Protein AF-A0A7S3NAL1-F1 (afdb_monomer_lite)

Organism: NCBI:txid151035

Sequence (157 aa):
VVVMLFGVAFFSYIMGRFIEILENLNSGKSNNENEESDLKNWFTVLSRFKKNKLLSKKLMTKIQMYFEYYWKHDRLASIKIDNEYMKALPRSIKRQIMINYLFGDVLFLFRHFFRTVDNLDSKFLYTICFGFQPRKFEEDEIIYEEESEASEIYFIM

pLDDT: mean 86.3, std 8.95, range [51.12, 95.56]

InterPro domains:
  IPR014710 RmlC-like jelly roll fold [G3DSA:2.60.120.10] (81-157)
  IPR018490 Cyclic nucleotide-binding domain superfamily [SSF51206] (36-157)

Foldseek 3Di:
DVVVVVVVVVVVVVVVVVVVVVCVVCVVVVLLVVVLVVLVVVQVVVCVVVVNDHDDPVVSVVVSVFVNQQCVLVLCSVPDPPDPVLVPDDPVVLLCVQCVPSCVPLCVVCVVVQVCVVCVPPCSSSVVSVVDTDGDDDVPDDPDDPPDDDPDDDDDD

Radius of gyration: 23.08 Å; chains: 1; bounding box: 76×40×49 Å

Structure (mmCIF, N/CA/C/O backbone):
data_AF-A0A7S3NAL1-F1
#
_entry.id   AF-A0A7S3NAL1-F1
#
loop_
_atom_site.group_PDB
_atom_site.id
_atom_site.type_symbol
_atom_site.label_atom_id
_atom_site.label_alt_id
_atom_site.label_comp_id
_atom_site.label_asym_id
_atom_site.label_entity_id
_atom_site.label_seq_id
_atom_site.pdbx_PDB_ins_code
_atom_site.Cartn_x
_atom_site.Cartn_y
_atom_site.Cartn_z
_atom_site.occupancy
_atom_site.B_iso_or_equiv
_atom_site.auth_seq_id
_atom_site.auth_comp_id
_atom_site.auth_asym_id
_atom_site.auth_atom_id
_atom_site.pdbx_PDB_model_num
ATOM 1 N N . VAL A 1 1 ? 48.184 24.567 17.530 1.00 77.38 1 VAL A N 1
ATOM 2 C CA . VAL A 1 1 ? 46.930 25.233 17.092 1.00 77.38 1 VAL A CA 1
ATOM 3 C C . VAL A 1 1 ? 46.512 24.800 15.689 1.00 77.38 1 VAL A C 1
ATOM 5 O O . VAL A 1 1 ? 45.425 24.262 15.557 1.00 77.38 1 VAL A O 1
ATOM 8 N N . VAL A 1 2 ? 47.370 24.920 14.667 1.00 85.31 2 VAL A N 1
ATOM 9 C CA . VAL A 1 2 ? 47.049 24.517 13.275 1.00 85.31 2 VAL A CA 1
ATOM 10 C C . VAL A 1 2 ? 46.626 23.042 13.149 1.00 85.31 2 VAL A C 1
ATOM 12 O O . VAL A 1 2 ? 45.615 22.749 12.523 1.00 85.31 2 VAL A O 1
ATOM 15 N N . VAL A 1 3 ? 47.325 22.121 13.825 1.00 87.31 3 VAL A N 1
ATOM 16 C CA . VAL A 1 3 ? 46.968 20.685 13.847 1.00 87.31 3 VAL A CA 1
ATOM 17 C C . VAL A 1 3 ? 45.613 20.428 14.524 1.00 87.31 3 VAL A C 1
ATOM 19 O O . VAL A 1 3 ? 44.857 19.578 14.068 1.00 87.31 3 VAL A O 1
ATOM 22 N N . MET A 1 4 ? 45.261 21.192 15.567 1.00 90.25 4 MET A N 1
ATOM 23 C CA . MET A 1 4 ? 43.940 21.079 16.203 1.00 90.25 4 MET A CA 1
ATOM 24 C C . MET A 1 4 ? 42.830 21.597 15.288 1.00 90.25 4 MET A C 1
ATOM 26 O O . MET A 1 4 ? 41.802 20.943 15.167 1.00 90.25 4 MET A O 1
ATOM 30 N N . LEU A 1 5 ? 43.040 22.732 14.612 1.00 88.56 5 LEU A N 1
ATOM 31 C CA . LEU A 1 5 ? 42.067 23.276 13.659 1.00 88.56 5 LEU A CA 1
ATOM 32 C C . LEU A 1 5 ? 41.818 22.308 12.496 1.00 88.56 5 LEU A C 1
ATOM 34 O O . LEU A 1 5 ? 40.669 22.079 12.126 1.00 88.56 5 LEU A O 1
ATOM 38 N N . PHE A 1 6 ? 42.877 21.684 11.974 1.00 92.25 6 PHE A N 1
ATOM 39 C CA . PHE A 1 6 ? 42.755 20.671 10.927 1.00 92.25 6 PHE A CA 1
ATOM 40 C C . PHE A 1 6 ? 42.045 19.404 11.428 1.00 92.25 6 PHE A C 1
ATOM 42 O O . PHE A 1 6 ? 41.177 18.874 10.740 1.00 92.25 6 PHE A O 1
ATOM 49 N N . GLY A 1 7 ? 42.351 18.952 12.650 1.00 91.19 7 GLY A N 1
ATOM 50 C CA . GLY A 1 7 ? 41.694 17.799 13.271 1.00 91.19 7 GLY A CA 1
ATOM 51 C C . GLY A 1 7 ? 40.195 18.008 13.499 1.00 91.19 7 GLY A C 1
ATOM 52 O O . GLY A 1 7 ? 39.402 17.125 13.180 1.00 91.19 7 GLY A O 1
ATOM 53 N N . VAL A 1 8 ? 39.789 19.187 13.981 1.00 94.00 8 VAL A N 1
ATOM 54 C CA . VAL A 1 8 ? 38.369 19.529 14.173 1.00 94.00 8 VAL A CA 1
ATOM 55 C C . VAL A 1 8 ? 37.635 19.600 12.831 1.00 94.00 8 VAL A C 1
ATOM 57 O O . VAL A 1 8 ? 36.541 19.051 12.710 1.00 94.00 8 VAL A O 1
ATOM 60 N N . ALA A 1 9 ? 38.243 20.207 11.806 1.00 91.38 9 ALA A N 1
ATOM 61 C CA . ALA A 1 9 ? 37.651 20.281 10.469 1.00 91.38 9 ALA A CA 1
ATOM 62 C C . ALA A 1 9 ? 37.488 18.890 9.828 1.00 91.38 9 ALA A C 1
ATOM 64 O O . ALA A 1 9 ? 36.423 18.568 9.302 1.00 91.38 9 ALA A O 1
ATOM 65 N N . PHE A 1 10 ? 38.514 18.040 9.925 1.00 93.94 10 PHE A N 1
ATOM 66 C CA . PHE A 1 10 ? 38.479 16.674 9.404 1.00 93.94 10 PHE A CA 1
ATOM 67 C C . PHE A 1 10 ? 37.440 15.807 10.128 1.00 93.94 10 PHE A C 1
ATOM 69 O O . PHE A 1 10 ? 36.663 15.099 9.488 1.00 93.94 10 PHE A O 1
ATOM 76 N N . PHE A 1 11 ? 37.369 15.908 11.457 1.00 94.00 11 PHE A N 1
ATOM 77 C CA . PHE A 1 11 ? 36.373 15.193 12.250 1.00 94.00 11 PHE A CA 1
ATOM 78 C C . PHE A 1 11 ? 34.943 15.651 11.938 1.00 94.00 11 PHE A C 1
ATOM 80 O O . PHE A 1 11 ? 34.060 14.815 11.755 1.00 94.00 11 PHE A O 1
ATOM 87 N N . SER A 1 12 ? 34.712 16.963 11.822 1.00 95.31 12 SER A N 1
ATOM 88 C CA . SER A 1 12 ? 33.401 17.516 11.465 1.00 95.31 12 SER A CA 1
ATOM 89 C C . SER A 1 12 ? 32.940 17.045 10.084 1.00 95.31 12 SER A C 1
ATOM 91 O O . SER A 1 12 ? 31.771 16.696 9.924 1.00 95.31 12 SER A O 1
ATOM 93 N N . TYR A 1 13 ? 33.856 16.951 9.117 1.00 94.75 13 TYR A N 1
ATOM 94 C CA . TYR A 1 13 ? 33.556 16.415 7.792 1.00 94.75 13 TYR A CA 1
ATOM 95 C C . TYR A 1 13 ? 33.146 14.936 7.843 1.00 94.75 13 TYR A C 1
ATOM 97 O O . TYR A 1 13 ? 32.116 14.564 7.281 1.00 94.75 13 TYR A O 1
ATOM 105 N N . ILE A 1 14 ? 33.909 14.095 8.553 1.00 94.31 14 ILE A N 1
ATOM 106 C CA . ILE A 1 14 ? 33.586 12.667 8.696 1.00 94.31 14 ILE A CA 1
ATOM 107 C C . ILE A 1 14 ? 32.239 12.486 9.392 1.00 94.31 14 ILE A C 1
ATOM 109 O O . ILE A 1 14 ? 31.414 11.713 8.912 1.00 94.31 14 ILE A O 1
ATOM 113 N N . MET A 1 15 ? 31.989 13.213 10.484 1.00 93.81 15 MET A N 1
ATOM 114 C CA . MET A 1 15 ? 30.716 13.123 11.200 1.00 93.81 15 MET A CA 1
ATOM 115 C C . MET A 1 15 ? 29.539 13.603 10.355 1.00 93.81 15 MET A C 1
ATOM 117 O O . MET A 1 15 ? 28.498 12.956 10.369 1.00 93.81 15 MET A O 1
ATOM 121 N N . GLY A 1 16 ? 29.707 14.668 9.567 1.00 93.25 16 GLY A N 1
ATOM 122 C CA . GLY A 1 16 ? 28.675 15.118 8.632 1.00 93.25 16 GLY A CA 1
ATOM 123 C C . GLY A 1 16 ? 28.294 14.026 7.629 1.00 93.25 16 GLY A C 1
ATOM 124 O O . GLY A 1 16 ? 27.118 13.709 7.478 1.00 93.25 16 GLY A O 1
ATOM 125 N N . ARG A 1 17 ? 29.290 13.376 7.012 1.00 93.25 17 ARG A N 1
ATOM 126 C CA . ARG A 1 17 ? 29.051 12.268 6.069 1.00 93.25 17 ARG A CA 1
ATOM 127 C C . ARG A 1 17 ? 28.485 11.028 6.755 1.00 93.25 17 ARG A C 1
ATOM 129 O O . ARG A 1 17 ? 27.668 10.325 6.172 1.00 93.25 17 ARG A O 1
ATOM 136 N N . PHE A 1 18 ? 28.892 10.760 7.990 1.00 93.50 18 PHE A N 1
ATOM 137 C CA . PHE A 1 18 ? 28.374 9.642 8.769 1.00 93.50 18 PHE A CA 1
ATOM 138 C C . PHE A 1 18 ? 26.897 9.831 9.139 1.00 93.50 18 PHE A C 1
ATOM 140 O O . PHE A 1 18 ? 26.112 8.897 8.993 1.00 93.50 18 PHE A O 1
ATOM 147 N N . ILE A 1 19 ? 26.504 11.041 9.550 1.00 89.06 19 ILE A N 1
ATOM 148 C CA . ILE A 1 19 ? 25.104 11.388 9.828 1.00 89.06 19 ILE A CA 1
ATOM 149 C C . ILE A 1 19 ? 24.263 11.266 8.554 1.00 89.06 19 ILE A C 1
ATOM 151 O O . ILE A 1 19 ? 23.215 10.634 8.594 1.00 89.06 19 ILE A O 1
ATOM 155 N N . GLU A 1 20 ? 24.749 11.774 7.419 1.00 89.00 20 GLU A N 1
ATOM 156 C CA . GLU A 1 20 ? 24.061 11.668 6.122 1.00 89.00 20 GLU A CA 1
ATOM 157 C C . GLU A 1 20 ? 23.839 10.202 5.698 1.00 89.00 20 GLU A C 1
ATOM 159 O O . GLU A 1 20 ? 22.781 9.835 5.189 1.00 89.00 20 GLU A O 1
ATOM 164 N N . ILE A 1 21 ? 24.821 9.326 5.938 1.00 86.75 21 ILE A N 1
ATOM 165 C CA . ILE A 1 21 ? 24.684 7.886 5.673 1.00 86.75 21 ILE A CA 1
ATOM 166 C C . ILE A 1 21 ? 23.669 7.249 6.627 1.00 86.75 21 ILE A C 1
ATOM 168 O O . ILE A 1 21 ? 22.836 6.462 6.182 1.00 86.75 21 ILE A O 1
ATOM 172 N N . LEU A 1 22 ? 23.715 7.579 7.921 1.00 83.75 22 LEU A N 1
ATOM 173 C CA . LEU A 1 22 ? 22.744 7.077 8.896 1.00 83.75 22 LEU A CA 1
ATOM 174 C C . LEU A 1 22 ? 21.320 7.518 8.558 1.00 83.75 22 LEU A C 1
ATOM 176 O O . LEU A 1 22 ? 20.401 6.707 8.634 1.00 83.75 22 LEU A O 1
ATOM 180 N N . GLU A 1 23 ? 21.139 8.770 8.151 1.00 81.56 23 GLU A N 1
ATOM 181 C CA . GLU A 1 23 ? 19.849 9.310 7.734 1.00 81.56 23 GLU A CA 1
ATOM 182 C C . GLU A 1 23 ? 19.335 8.605 6.476 1.00 81.56 23 GLU A C 1
ATOM 184 O O . GLU A 1 23 ? 18.186 8.179 6.446 1.00 81.56 23 GLU A O 1
ATOM 189 N N . ASN A 1 24 ? 20.190 8.362 5.478 1.00 78.38 24 ASN A N 1
ATOM 190 C CA . ASN A 1 24 ? 19.817 7.614 4.274 1.00 78.38 24 ASN A CA 1
ATOM 191 C C . ASN A 1 24 ? 19.523 6.126 4.530 1.00 78.38 24 ASN A C 1
ATOM 193 O O . ASN A 1 24 ? 18.704 5.533 3.834 1.00 78.38 24 ASN A O 1
ATOM 197 N N . LEU A 1 25 ? 20.173 5.503 5.515 1.00 73.88 25 LEU A N 1
ATOM 198 C CA . LEU A 1 25 ? 19.867 4.127 5.923 1.00 73.88 25 LEU A CA 1
ATOM 199 C C . LEU A 1 25 ? 18.556 4.052 6.710 1.00 73.88 25 LEU A C 1
ATOM 201 O O . LEU A 1 25 ? 17.786 3.101 6.555 1.00 73.88 25 LEU A O 1
ATOM 205 N N . ASN A 1 26 ? 18.301 5.055 7.548 1.00 64.38 26 ASN A N 1
ATOM 206 C CA . ASN A 1 26 ? 17.084 5.133 8.337 1.00 64.38 26 ASN A CA 1
ATOM 207 C C . ASN A 1 26 ? 15.896 5.635 7.519 1.00 64.38 26 ASN A C 1
ATOM 209 O O . ASN A 1 26 ? 14.786 5.236 7.835 1.00 64.38 26 ASN A O 1
ATOM 213 N N . SER A 1 27 ? 16.076 6.411 6.448 1.00 61.78 27 SER A N 1
ATOM 214 C CA . SER A 1 27 ? 14.975 6.936 5.624 1.00 61.78 27 SER A CA 1
ATOM 215 C C . SER A 1 27 ? 14.091 5.826 5.040 1.00 61.78 27 SER A C 1
ATOM 217 O O . SER A 1 27 ? 12.871 5.965 5.002 1.00 61.78 27 SER A O 1
ATOM 219 N N . GLY A 1 28 ? 14.675 4.672 4.696 1.00 53.97 28 GLY A N 1
ATOM 220 C CA . GLY A 1 28 ? 13.930 3.491 4.247 1.00 53.97 28 GLY A CA 1
ATOM 221 C C . GLY A 1 28 ? 13.085 2.809 5.336 1.00 53.97 28 GLY A C 1
ATOM 222 O O . GLY A 1 28 ? 12.092 2.166 5.013 1.00 53.97 28 GLY A O 1
ATOM 223 N N . LYS A 1 29 ? 13.447 2.955 6.619 1.00 51.91 29 LYS A N 1
ATOM 224 C CA . LYS A 1 29 ? 12.675 2.460 7.782 1.00 51.91 29 LYS A CA 1
ATOM 225 C C . LYS A 1 29 ? 11.770 3.537 8.394 1.00 51.91 29 LYS A C 1
ATOM 227 O O . LYS A 1 29 ? 10.752 3.222 8.997 1.00 51.91 29 LYS A O 1
ATOM 232 N N . SER A 1 30 ? 12.137 4.799 8.204 1.00 51.12 30 SER A N 1
ATOM 233 C CA . SER A 1 30 ? 11.537 5.978 8.817 1.00 51.12 30 SER A CA 1
ATOM 234 C C . SER A 1 30 ? 10.187 6.334 8.209 1.00 51.12 30 SER A C 1
ATOM 236 O O . SER A 1 30 ? 9.382 6.925 8.914 1.00 51.12 30 SER A O 1
ATOM 238 N N . ASN A 1 31 ? 9.885 5.948 6.962 1.00 57.62 31 ASN A N 1
ATOM 239 C CA . ASN A 1 31 ? 8.565 6.225 6.380 1.00 57.62 31 ASN A CA 1
ATOM 240 C C . ASN A 1 31 ? 7.427 5.685 7.266 1.00 57.62 31 ASN A C 1
ATOM 242 O O . ASN A 1 31 ? 6.546 6.454 7.633 1.00 57.62 31 ASN A O 1
ATOM 246 N N . ASN A 1 32 ? 7.512 4.430 7.716 1.00 59.97 32 ASN A N 1
ATOM 247 C CA . ASN A 1 32 ? 6.461 3.821 8.539 1.00 59.97 32 ASN A CA 1
ATOM 248 C C . ASN A 1 32 ? 6.416 4.410 9.966 1.00 59.97 32 ASN A C 1
ATOM 250 O O . ASN A 1 32 ? 5.343 4.580 10.540 1.00 59.97 32 ASN A O 1
ATOM 254 N N . GLU A 1 33 ? 7.575 4.738 10.552 1.00 65.06 33 GLU A N 1
ATOM 255 C CA . GLU A 1 33 ? 7.652 5.349 11.892 1.00 65.06 33 GLU A CA 1
ATOM 256 C C . GLU A 1 33 ? 7.122 6.795 11.896 1.00 65.06 33 GLU A C 1
ATOM 258 O O . GLU A 1 33 ? 6.444 7.217 12.838 1.00 65.06 33 GLU A O 1
ATOM 263 N N . ASN A 1 34 ? 7.386 7.547 10.824 1.00 73.31 34 ASN A N 1
ATOM 264 C CA . ASN A 1 34 ? 6.860 8.896 10.632 1.00 73.31 34 ASN A CA 1
ATOM 265 C C . ASN A 1 34 ? 5.340 8.861 10.457 1.00 73.31 34 ASN A C 1
ATOM 267 O O . ASN A 1 34 ? 4.639 9.642 11.091 1.00 73.31 34 ASN A O 1
ATOM 271 N N . GLU A 1 35 ? 4.825 7.917 9.671 1.00 80.38 35 GLU A N 1
ATOM 272 C CA . GLU A 1 35 ? 3.389 7.739 9.458 1.00 80.38 35 GLU A CA 1
ATOM 273 C C . GLU A 1 35 ? 2.643 7.395 10.761 1.00 80.38 35 GLU A C 1
ATOM 275 O O . GLU A 1 35 ? 1.580 7.957 11.043 1.00 80.38 35 GLU A O 1
ATOM 280 N N . GLU A 1 36 ? 3.219 6.548 11.624 1.00 81.69 36 GLU A N 1
ATOM 281 C CA . GLU A 1 36 ? 2.643 6.252 12.943 1.00 81.69 36 GLU A CA 1
ATOM 282 C C . GLU A 1 36 ? 2.639 7.488 13.861 1.00 81.69 36 GLU A C 1
ATOM 284 O O . GLU A 1 36 ? 1.668 7.744 14.585 1.00 81.69 36 GLU A O 1
ATOM 289 N N . SER A 1 37 ? 3.716 8.276 13.832 1.00 84.38 37 SER A N 1
ATOM 290 C CA . SER A 1 37 ? 3.806 9.547 14.556 1.00 84.38 37 SER A CA 1
ATOM 291 C C . SER A 1 37 ? 2.756 10.548 14.062 1.00 84.38 37 SER A C 1
ATOM 293 O O . SER A 1 37 ? 2.047 11.164 14.865 1.00 84.38 37 SER A O 1
ATOM 295 N N . ASP A 1 38 ? 2.577 10.651 12.747 1.00 87.69 38 ASP A N 1
ATOM 296 C CA . ASP A 1 38 ? 1.590 11.522 12.117 1.00 87.69 38 ASP A CA 1
ATOM 297 C C . ASP A 1 38 ? 0.160 11.111 12.474 1.00 87.69 38 ASP A C 1
ATOM 299 O O . ASP A 1 38 ? -0.670 11.970 12.784 1.00 87.69 38 ASP A O 1
ATOM 303 N N . LEU A 1 39 ? -0.127 9.808 12.552 1.00 89.62 39 LEU A N 1
ATOM 304 C CA . LEU A 1 39 ? -1.418 9.308 13.026 1.00 89.62 39 LEU A CA 1
ATOM 305 C C . LEU A 1 39 ? -1.672 9.677 14.499 1.00 89.62 39 LEU A C 1
ATOM 307 O O . LEU A 1 39 ? -2.777 10.098 14.858 1.00 89.62 39 LEU A O 1
ATOM 311 N N . LYS A 1 40 ? -0.654 9.592 15.365 1.00 87.06 40 LYS A N 1
ATOM 312 C CA . LYS A 1 40 ? -0.748 10.038 16.771 1.00 87.06 40 LYS A CA 1
ATOM 313 C C . LYS A 1 40 ? -0.977 11.547 16.878 1.00 87.06 40 LYS A C 1
ATOM 315 O O . LYS A 1 40 ? -1.806 12.002 17.679 1.00 87.06 40 LYS A O 1
ATOM 320 N N . ASN A 1 41 ? -0.296 12.329 16.045 1.00 88.31 41 ASN A N 1
ATOM 321 C CA . ASN A 1 41 ? -0.510 13.770 15.940 1.00 88.31 41 ASN A CA 1
ATOM 322 C C . ASN A 1 41 ? -1.937 14.077 15.471 1.00 88.31 41 ASN A C 1
ATOM 324 O O . ASN A 1 41 ? -2.612 14.924 16.063 1.00 88.31 41 ASN A O 1
ATOM 328 N N . TRP A 1 42 ? -2.444 13.335 14.486 1.00 89.81 42 TRP A N 1
ATOM 329 C CA . TRP A 1 42 ? -3.815 13.459 14.000 1.00 89.81 42 TRP A CA 1
ATOM 330 C C . TRP A 1 42 ? -4.850 13.170 15.094 1.00 89.81 42 TRP A C 1
ATOM 332 O O . TRP A 1 42 ? -5.767 13.972 15.284 1.00 89.81 42 TRP A O 1
ATOM 342 N N . PHE A 1 43 ? -4.679 12.110 15.893 1.00 87.12 43 PHE A N 1
ATOM 343 C CA . PHE A 1 43 ? -5.555 11.858 17.046 1.00 87.12 43 PHE A CA 1
ATOM 344 C C . PHE A 1 43 ? -5.551 13.020 18.047 1.00 87.12 43 PHE A C 1
ATOM 346 O O . PHE A 1 43 ? -6.604 13.411 18.561 1.00 87.12 43 PHE A O 1
ATOM 353 N N . THR A 1 44 ? -4.381 13.613 18.295 1.00 85.56 44 THR A N 1
ATOM 354 C CA . THR A 1 44 ? -4.239 14.773 19.185 1.00 85.56 44 THR A CA 1
ATOM 355 C C . THR A 1 44 ? -5.005 15.977 18.641 1.00 85.56 44 THR A C 1
ATOM 357 O O . THR A 1 44 ? -5.784 16.601 19.366 1.00 85.56 44 THR A O 1
ATOM 360 N N . VAL A 1 45 ? -4.858 16.280 17.352 1.00 87.12 45 VAL A N 1
ATOM 361 C CA . VAL A 1 45 ? -5.601 17.355 16.681 1.00 87.12 45 VAL A CA 1
ATOM 362 C C . VAL A 1 45 ? -7.110 17.098 16.741 1.00 87.12 45 VAL A C 1
ATOM 364 O O . VAL A 1 45 ? -7.872 17.979 17.142 1.00 87.12 45 VAL A O 1
ATOM 367 N N . LEU A 1 46 ? -7.552 15.877 16.443 1.00 84.38 46 LEU A N 1
ATOM 368 C CA . LEU A 1 46 ? -8.963 15.494 16.464 1.00 84.38 46 LEU A CA 1
ATOM 369 C C . LEU A 1 46 ? -9.586 15.632 17.864 1.00 84.38 46 LEU A C 1
ATOM 371 O O . LEU A 1 46 ? -10.721 16.094 18.004 1.00 84.38 46 LEU A O 1
ATOM 375 N N . SER A 1 47 ? -8.833 15.299 18.916 1.00 81.94 47 SER A N 1
ATOM 376 C CA . SER A 1 47 ? -9.281 15.484 20.302 1.00 81.94 47 SER A CA 1
ATOM 377 C C . SER A 1 47 ? -9.513 16.957 20.662 1.00 81.94 47 SER A C 1
ATOM 379 O O . SER A 1 47 ? -10.487 17.271 21.352 1.00 81.94 47 SER A O 1
ATOM 381 N N . ARG A 1 48 ? -8.694 17.877 20.127 1.00 83.12 48 ARG A N 1
ATOM 382 C CA . ARG A 1 48 ? -8.889 19.327 20.294 1.00 83.12 48 ARG A CA 1
ATOM 383 C C . ARG A 1 48 ? -10.177 19.786 19.608 1.00 83.12 48 ARG A C 1
ATOM 385 O O . ARG A 1 48 ? -10.956 20.521 20.212 1.00 83.12 48 ARG A O 1
ATOM 392 N N . PHE A 1 49 ? -10.455 19.287 18.400 1.00 83.19 49 PHE A N 1
ATOM 393 C CA . PHE A 1 49 ? -11.695 19.592 17.672 1.00 83.19 49 PHE A CA 1
ATOM 394 C C . PHE A 1 49 ? -12.957 19.106 18.401 1.00 83.19 49 PHE A C 1
ATOM 396 O O . PHE A 1 49 ? -13.991 19.772 18.365 1.00 83.19 49 PHE A O 1
ATOM 403 N N . LYS A 1 50 ? -12.879 17.992 19.136 1.00 79.75 50 LYS A N 1
ATOM 404 C CA . LYS A 1 50 ? -13.994 17.445 19.930 1.00 79.75 50 LYS A CA 1
ATOM 405 C C . LYS A 1 50 ? -14.135 18.037 21.343 1.00 79.75 50 LYS A C 1
ATOM 407 O O . LYS A 1 50 ? -14.747 17.406 22.207 1.00 79.75 50 LYS A O 1
ATOM 412 N N . LYS A 1 51 ? -13.614 19.245 21.603 1.00 78.88 51 LYS A N 1
ATOM 413 C CA . LYS A 1 51 ? -13.618 19.887 22.938 1.00 78.88 51 LYS A CA 1
ATOM 414 C C . LYS A 1 51 ? -12.988 18.988 24.019 1.00 78.88 51 LYS A C 1
ATOM 416 O O . LYS A 1 51 ? -13.554 18.825 25.097 1.00 78.88 51 LYS A O 1
ATOM 421 N N . ASN A 1 52 ? -11.851 18.361 23.714 1.00 72.12 52 ASN A N 1
ATOM 422 C CA . ASN A 1 52 ? -11.131 17.420 24.584 1.00 72.12 52 ASN A CA 1
ATOM 423 C C . ASN A 1 52 ? -11.890 16.124 24.933 1.00 72.12 52 ASN A C 1
ATOM 425 O O . ASN A 1 52 ? -11.475 15.394 25.834 1.00 72.12 52 ASN A O 1
ATOM 429 N N . LYS A 1 53 ? -12.972 15.779 24.219 1.00 72.25 53 LYS A N 1
ATOM 430 C CA . LYS A 1 53 ? -13.542 14.427 24.300 1.00 72.25 53 LYS A CA 1
ATOM 431 C C . LYS A 1 53 ? -12.709 13.473 23.449 1.00 72.25 53 LYS A C 1
ATOM 433 O O . LYS A 1 53 ? -12.728 13.545 22.220 1.00 72.25 53 LYS A O 1
ATOM 438 N N . LEU A 1 54 ? -11.992 12.575 24.118 1.00 69.06 54 LEU A N 1
ATOM 439 C CA . LEU A 1 54 ? -11.222 11.510 23.480 1.00 69.06 54 LEU A CA 1
ATOM 440 C C . LEU A 1 54 ? -12.160 10.568 22.710 1.00 69.06 54 LEU A C 1
ATOM 442 O O . LEU A 1 54 ? -13.279 10.292 23.154 1.00 69.06 54 LEU A O 1
ATOM 446 N N . LEU A 1 55 ? -11.707 10.065 21.557 1.00 78.50 55 LEU A N 1
ATOM 447 C CA . LEU A 1 55 ? -12.383 8.936 20.917 1.00 78.50 55 LEU A CA 1
ATOM 448 C C . LEU A 1 55 ? -12.355 7.730 21.857 1.00 78.50 55 LEU A C 1
ATOM 450 O O . LEU A 1 55 ? -11.488 7.620 22.728 1.00 78.50 55 LEU A O 1
ATOM 454 N N . SER A 1 56 ? -13.311 6.816 21.688 1.00 85.12 56 SER A N 1
ATOM 455 C CA . SER A 1 56 ? -13.267 5.566 22.437 1.00 85.12 56 SER A CA 1
ATOM 456 C C . SER A 1 56 ? -11.939 4.865 22.144 1.00 85.12 56 SER A C 1
ATOM 458 O O . SER A 1 56 ? -11.515 4.777 20.989 1.00 85.12 56 SER A O 1
ATOM 460 N N . LYS A 1 57 ? -11.274 4.360 23.191 1.00 85.00 57 LYS A N 1
ATOM 461 C CA . LYS A 1 57 ? -9.997 3.642 23.035 1.00 85.00 57 LYS A CA 1
ATOM 462 C C . LYS A 1 57 ? -10.120 2.518 22.003 1.00 85.00 57 LYS A C 1
ATOM 464 O O . LYS A 1 57 ? -9.243 2.374 21.168 1.00 85.00 57 LYS A O 1
ATOM 469 N N . LYS A 1 58 ? -11.264 1.820 21.997 1.00 86.94 58 LYS A N 1
ATOM 470 C CA . LYS A 1 58 ? -11.594 0.774 21.019 1.00 86.94 58 LYS A CA 1
ATOM 471 C C . LYS A 1 58 ? -11.500 1.269 19.571 1.00 86.94 58 LYS A C 1
ATOM 473 O O . LYS A 1 58 ? -10.860 0.620 18.755 1.00 86.94 58 LYS A O 1
ATOM 478 N N . LEU A 1 59 ? -12.105 2.416 19.252 1.00 86.19 59 LEU A N 1
ATOM 479 C CA . LEU A 1 59 ? -12.062 2.965 17.895 1.00 86.19 59 LEU A CA 1
ATOM 480 C C . LEU A 1 59 ? -10.654 3.441 17.523 1.00 86.19 59 LEU A C 1
ATOM 482 O O . LEU A 1 59 ? -10.219 3.229 16.398 1.00 86.19 59 LEU A O 1
ATOM 486 N N . MET A 1 60 ? -9.930 4.043 18.470 1.00 87.56 60 MET A N 1
ATOM 487 C CA . MET A 1 60 ? -8.550 4.483 18.247 1.00 87.56 60 MET A CA 1
ATOM 488 C C . MET A 1 60 ? -7.632 3.299 17.921 1.00 87.56 60 MET A C 1
ATOM 490 O O . MET A 1 60 ? -6.897 3.350 16.940 1.00 87.56 60 MET A O 1
ATOM 494 N N . THR A 1 61 ? -7.738 2.211 18.689 1.00 89.38 61 THR A N 1
ATOM 495 C CA . THR A 1 61 ? -7.014 0.962 18.432 1.00 89.38 61 THR A CA 1
ATOM 496 C C . THR A 1 61 ? -7.396 0.364 17.082 1.00 89.38 61 THR A C 1
ATOM 498 O O . THR A 1 61 ? -6.505 -0.003 16.326 1.00 89.38 61 THR A O 1
ATOM 501 N N . LYS A 1 62 ? -8.688 0.339 16.728 1.00 89.94 62 LYS A N 1
ATOM 502 C CA . LYS A 1 62 ? -9.142 -0.168 15.424 1.00 89.94 62 LYS A CA 1
ATOM 503 C C . LYS A 1 62 ? -8.541 0.623 14.255 1.00 89.94 62 LYS A C 1
ATOM 505 O O . LYS A 1 62 ? -8.039 0.032 13.306 1.00 89.94 62 LYS A O 1
ATOM 510 N N . ILE A 1 63 ? -8.545 1.954 14.342 1.00 91.19 63 ILE A N 1
ATOM 511 C CA . ILE A 1 63 ? -7.933 2.825 13.326 1.00 91.19 63 ILE A CA 1
ATOM 512 C C . ILE A 1 63 ? -6.422 2.575 13.239 1.00 91.19 63 ILE A C 1
ATOM 514 O O . ILE A 1 63 ? -5.883 2.469 12.142 1.00 91.19 63 ILE A O 1
ATOM 518 N N . GLN A 1 64 ? -5.738 2.457 14.380 1.00 90.25 64 GLN A N 1
ATOM 519 C CA . GLN A 1 64 ? -4.302 2.188 14.405 1.00 90.25 64 GLN A CA 1
ATOM 520 C C . GLN A 1 64 ? -3.967 0.833 13.772 1.00 90.25 64 GLN A C 1
ATOM 522 O O . GLN A 1 64 ? -3.085 0.773 12.923 1.00 90.25 64 GLN A O 1
ATOM 527 N N . MET A 1 65 ? -4.713 -0.223 14.109 1.00 90.38 65 MET A N 1
ATOM 528 C CA . MET A 1 65 ? -4.548 -1.553 13.513 1.00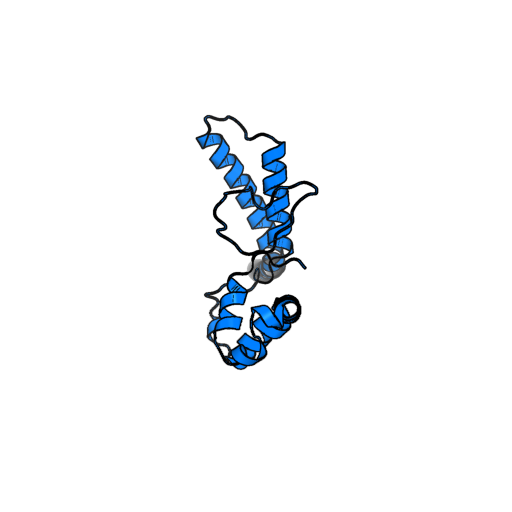 90.38 65 MET A CA 1
ATOM 529 C C . MET A 1 65 ? -4.780 -1.543 11.998 1.00 90.38 65 MET A C 1
ATOM 531 O O . MET A 1 65 ? -4.038 -2.193 11.263 1.00 90.38 65 MET A O 1
ATOM 535 N N . TYR A 1 66 ? -5.780 -0.790 11.525 1.00 91.81 66 TYR A N 1
ATOM 536 C CA . TYR A 1 66 ? -6.031 -0.615 10.094 1.00 91.81 66 TYR A CA 1
ATOM 537 C C . TYR A 1 66 ? -4.817 -0.005 9.379 1.00 91.81 66 TYR A C 1
ATOM 539 O O . TYR A 1 66 ? -4.330 -0.576 8.404 1.00 91.81 66 TYR A O 1
ATOM 547 N N . PHE A 1 67 ? -4.303 1.126 9.873 1.00 92.00 67 PHE A N 1
ATOM 548 C CA . PHE A 1 67 ? -3.179 1.814 9.234 1.00 92.00 67 PHE A CA 1
ATOM 549 C C . PHE A 1 67 ? -1.867 1.037 9.348 1.00 92.00 67 PHE A C 1
ATOM 551 O O . PHE A 1 67 ? -1.124 0.958 8.375 1.00 92.00 67 PHE A O 1
ATOM 558 N N . GLU A 1 68 ? -1.613 0.387 10.482 1.00 90.50 68 GLU A N 1
ATOM 559 C CA . GLU A 1 68 ? -0.446 -0.480 10.656 1.00 90.50 68 GLU A CA 1
ATOM 560 C C . GLU A 1 68 ? -0.446 -1.626 9.634 1.00 90.50 68 GLU A C 1
ATOM 562 O O . GLU A 1 68 ? 0.577 -1.914 9.005 1.00 90.50 68 GLU A O 1
ATOM 567 N N . TYR A 1 69 ? -1.605 -2.258 9.419 1.00 91.56 69 TYR A N 1
ATOM 568 C CA . TYR A 1 69 ? -1.742 -3.273 8.382 1.00 91.56 69 TYR A CA 1
ATOM 569 C C . TYR A 1 69 ? -1.538 -2.681 6.984 1.00 91.56 69 TYR A C 1
ATOM 571 O O . TYR A 1 69 ? -0.800 -3.271 6.191 1.00 91.56 69 TYR A O 1
ATOM 579 N N . TYR A 1 70 ? -2.160 -1.532 6.701 1.00 91.94 70 TYR A N 1
ATOM 580 C CA . TYR A 1 70 ? -2.060 -0.845 5.416 1.00 91.94 70 TYR A CA 1
ATOM 581 C C . TYR A 1 70 ? -0.600 -0.543 5.061 1.00 91.94 70 TYR A C 1
ATOM 583 O O . TYR A 1 70 ? -0.122 -1.029 4.042 1.00 91.94 70 TYR A O 1
ATOM 591 N N . TRP A 1 71 ? 0.145 0.157 5.922 1.00 88.88 71 TRP A N 1
ATOM 592 C CA . TRP A 1 71 ? 1.535 0.548 5.648 1.00 88.88 71 TRP A CA 1
ATOM 593 C C . TRP A 1 71 ? 2.468 -0.652 5.503 1.00 88.88 71 TRP A C 1
ATOM 595 O O . TRP A 1 71 ? 3.360 -0.660 4.657 1.00 88.88 71 TRP A O 1
ATOM 605 N N . LYS A 1 72 ? 2.240 -1.716 6.281 1.00 88.62 72 LYS A N 1
ATOM 606 C CA . LYS A 1 72 ? 3.039 -2.943 6.186 1.00 88.62 72 LYS A CA 1
ATOM 607 C C . LYS A 1 72 ? 2.834 -3.696 4.866 1.00 88.62 72 LYS A C 1
ATOM 609 O O . LYS A 1 72 ? 3.747 -4.396 4.431 1.00 88.62 72 LYS A O 1
ATOM 614 N N . HIS A 1 73 ? 1.654 -3.590 4.256 1.00 89.94 73 HIS A N 1
ATOM 615 C CA . HIS A 1 73 ? 1.291 -4.326 3.038 1.00 89.94 73 HIS A CA 1
ATOM 616 C C . HIS A 1 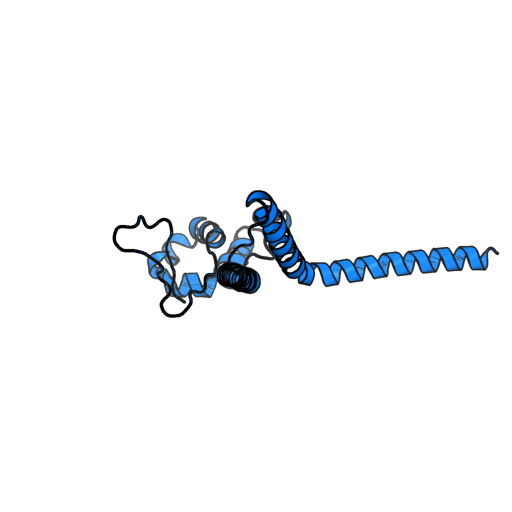73 ? 1.136 -3.423 1.809 1.00 89.94 73 HIS A C 1
ATOM 618 O O . HIS A 1 73 ? 0.760 -3.912 0.739 1.00 89.94 73 HIS A O 1
ATOM 624 N N . ASP A 1 74 ? 1.432 -2.128 1.933 1.00 89.69 74 ASP A N 1
ATOM 625 C CA . ASP A 1 74 ? 1.401 -1.197 0.817 1.00 89.69 74 ASP A CA 1
ATOM 626 C C . ASP A 1 74 ? 2.576 -1.477 -0.126 1.00 89.69 74 ASP A C 1
ATOM 628 O O . ASP A 1 74 ? 3.736 -1.133 0.116 1.00 89.69 74 ASP A O 1
ATOM 632 N N . ARG A 1 75 ? 2.255 -2.112 -1.253 1.00 88.94 75 ARG A N 1
ATOM 633 C CA . ARG A 1 75 ? 3.220 -2.472 -2.300 1.00 88.94 75 ARG A CA 1
ATOM 634 C C . ARG A 1 75 ? 3.792 -1.245 -3.010 1.00 88.94 75 ARG A C 1
ATOM 636 O O . ARG A 1 75 ? 4.798 -1.357 -3.711 1.00 88.94 75 ARG A O 1
ATOM 643 N N . LEU A 1 76 ? 3.153 -0.087 -2.850 1.00 87.81 76 LEU A N 1
ATOM 644 C CA . LEU A 1 76 ? 3.526 1.182 -3.462 1.00 87.81 76 LEU A CA 1
ATOM 645 C C . LEU A 1 76 ? 4.220 2.132 -2.482 1.00 87.81 76 LEU A C 1
ATOM 647 O O . LEU A 1 76 ? 4.600 3.225 -2.898 1.00 87.81 76 LEU A O 1
ATOM 651 N N . ALA A 1 77 ? 4.486 1.715 -1.239 1.00 81.62 77 ALA A N 1
ATOM 652 C CA . ALA A 1 77 ? 5.109 2.561 -0.216 1.00 81.62 77 ALA A CA 1
ATOM 653 C C . ALA A 1 77 ? 6.411 3.242 -0.696 1.00 81.62 77 ALA A C 1
ATOM 655 O O . ALA A 1 77 ? 6.692 4.397 -0.378 1.00 81.62 77 ALA A O 1
ATOM 656 N N . SER A 1 78 ? 7.211 2.549 -1.515 1.00 73.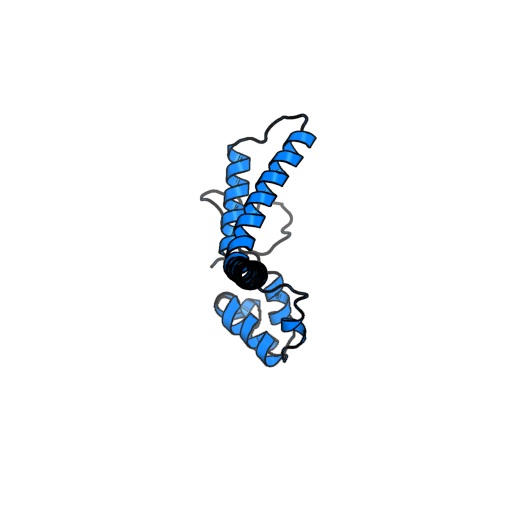50 78 SER A N 1
ATOM 657 C CA . SER A 1 78 ? 8.462 3.085 -2.083 1.00 73.50 78 SER A CA 1
ATOM 658 C C . SER A 1 78 ? 8.306 3.739 -3.465 1.00 73.50 78 SER A C 1
ATOM 660 O O . SER A 1 78 ? 9.263 4.307 -3.996 1.00 73.50 78 SER A O 1
ATOM 662 N N . ILE A 1 79 ? 7.125 3.664 -4.083 1.00 75.19 79 ILE A N 1
ATOM 663 C CA . ILE A 1 79 ? 6.871 4.088 -5.463 1.00 75.19 79 ILE A CA 1
ATOM 664 C C . ILE A 1 79 ? 5.761 5.136 -5.479 1.00 75.19 79 ILE A C 1
ATOM 666 O O . ILE A 1 79 ? 4.575 4.835 -5.579 1.00 75.19 79 ILE A O 1
ATOM 670 N N . LYS A 1 80 ? 6.160 6.409 -5.462 1.00 70.06 80 LYS A N 1
ATOM 671 C CA . LYS A 1 80 ? 5.226 7.522 -5.665 1.00 70.06 80 LYS A CA 1
ATOM 672 C C . LYS A 1 80 ? 4.858 7.654 -7.147 1.00 70.06 80 LYS A C 1
ATOM 674 O O . LYS A 1 80 ? 5.723 7.523 -8.014 1.00 70.06 80 LYS A O 1
ATOM 679 N N . ILE A 1 81 ? 3.594 7.984 -7.429 1.00 64.62 81 ILE A N 1
ATOM 680 C CA . ILE A 1 81 ? 3.064 8.218 -8.790 1.00 64.62 81 ILE A CA 1
ATOM 681 C C . ILE A 1 81 ? 3.900 9.268 -9.545 1.00 64.62 81 ILE A C 1
ATOM 683 O O . ILE A 1 81 ? 4.170 9.122 -10.736 1.00 64.62 81 ILE A O 1
ATOM 687 N N . ASP A 1 82 ? 4.379 10.289 -8.832 1.00 66.25 82 ASP A N 1
ATOM 688 C CA . ASP A 1 82 ? 5.176 11.377 -9.399 1.00 66.25 82 ASP A CA 1
ATOM 689 C C . ASP A 1 82 ? 6.691 11.169 -9.364 1.00 66.25 82 ASP A C 1
ATOM 691 O O . ASP A 1 82 ? 7.438 12.090 -9.696 1.00 66.25 82 ASP A O 1
ATOM 695 N N . ASN A 1 83 ? 7.156 9.967 -9.020 1.00 75.31 83 ASN A N 1
ATOM 696 C CA . ASN A 1 83 ? 8.578 9.679 -8.916 1.00 75.31 83 ASN A CA 1
ATOM 697 C C . ASN A 1 83 ? 9.291 9.893 -10.270 1.00 75.31 83 ASN A C 1
ATOM 699 O O . ASN A 1 83 ? 8.981 9.246 -11.274 1.00 75.31 83 ASN A O 1
ATOM 703 N N . GLU A 1 84 ? 10.267 10.801 -10.287 1.00 77.25 84 GLU A N 1
ATOM 704 C CA . GLU A 1 84 ? 11.065 11.161 -11.463 1.00 77.25 84 GLU A CA 1
ATOM 705 C C . GLU A 1 84 ? 11.799 9.948 -12.057 1.00 77.25 84 GLU A C 1
ATOM 707 O O . GLU A 1 84 ? 11.811 9.765 -13.277 1.00 77.25 84 GLU A O 1
ATOM 712 N N . TYR A 1 85 ? 12.276 9.035 -11.202 1.00 78.69 85 TYR A N 1
ATOM 713 C CA . TYR A 1 85 ? 12.873 7.768 -11.628 1.00 78.69 85 TYR A CA 1
ATOM 714 C C . TYR A 1 85 ? 11.864 6.911 -12.394 1.00 78.69 85 TYR A C 1
ATOM 716 O O . TYR A 1 85 ? 12.159 6.414 -13.480 1.00 78.69 85 TYR A O 1
ATOM 724 N N . MET A 1 86 ? 10.632 6.795 -11.887 1.00 80.25 86 MET A N 1
ATOM 725 C CA . MET A 1 86 ? 9.575 6.068 -12.591 1.00 80.25 86 MET A CA 1
ATOM 726 C C . MET A 1 86 ? 9.192 6.749 -13.896 1.00 80.25 86 MET A C 1
ATOM 728 O O . MET A 1 86 ? 8.848 6.052 -14.845 1.00 80.25 86 MET A O 1
ATOM 732 N N . LYS A 1 87 ? 9.258 8.081 -13.996 1.00 83.94 87 LYS A N 1
ATOM 733 C CA . LYS A 1 87 ? 8.999 8.811 -15.247 1.00 83.94 87 LYS A CA 1
ATOM 734 C C . LYS A 1 87 ? 10.065 8.508 -16.304 1.00 83.94 87 LYS A C 1
ATOM 736 O O . LYS A 1 87 ? 9.673 8.211 -17.435 1.00 83.94 87 LYS A O 1
ATOM 741 N N . ALA A 1 88 ? 11.339 8.465 -15.914 1.00 86.88 88 ALA A N 1
ATOM 742 C CA . ALA A 1 8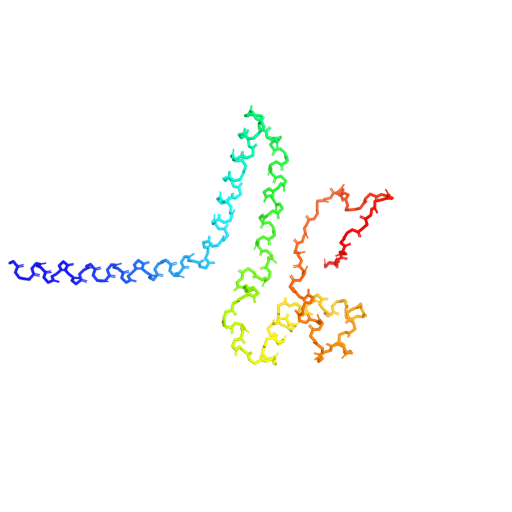8 ? 12.483 8.202 -16.791 1.00 86.88 88 ALA A CA 1
ATOM 743 C C . ALA A 1 88 ? 12.551 6.765 -17.346 1.00 86.88 88 ALA A C 1
ATOM 745 O O . ALA A 1 88 ? 13.151 6.536 -18.396 1.00 86.88 88 ALA A O 1
ATOM 746 N N . LEU A 1 89 ? 11.933 5.786 -16.674 1.00 88.19 89 LEU A N 1
ATOM 747 C CA . LEU A 1 89 ? 12.001 4.389 -17.108 1.00 88.19 89 LEU A CA 1
ATOM 748 C C . LEU A 1 89 ? 11.271 4.129 -18.447 1.00 88.19 89 LEU A C 1
ATOM 750 O O . LEU A 1 89 ? 10.193 4.678 -18.699 1.00 88.19 89 LEU A O 1
ATOM 754 N N . PRO A 1 90 ? 11.781 3.214 -19.291 1.00 90.88 90 PRO A N 1
ATOM 755 C CA . PRO A 1 90 ? 11.051 2.691 -20.441 1.00 90.88 90 PRO A CA 1
ATOM 756 C C . PRO A 1 90 ? 9.727 2.026 -20.045 1.00 90.88 90 PRO A C 1
ATOM 758 O O . PRO A 1 90 ? 9.607 1.402 -18.988 1.00 90.88 90 PRO A O 1
ATOM 761 N N . ARG A 1 91 ? 8.726 2.090 -20.934 1.00 86.25 91 ARG A N 1
ATOM 762 C CA . ARG A 1 91 ? 7.388 1.510 -20.691 1.00 86.25 91 ARG A CA 1
ATOM 763 C C . ARG A 1 91 ? 7.423 0.010 -20.380 1.00 86.25 91 ARG A C 1
ATOM 765 O O . ARG A 1 91 ? 6.641 -0.444 -19.552 1.00 86.25 91 ARG A O 1
ATOM 772 N N . SER A 1 92 ? 8.302 -0.751 -21.031 1.00 88.94 92 SER A N 1
ATOM 773 C CA . SER A 1 92 ? 8.468 -2.192 -20.789 1.00 88.94 92 SER A CA 1
ATOM 774 C C . SER A 1 92 ? 8.905 -2.484 -19.353 1.00 88.94 92 SER A C 1
ATOM 776 O O . SER A 1 92 ? 8.325 -3.349 -18.705 1.00 88.94 92 SER A O 1
ATOM 778 N N . ILE A 1 93 ? 9.855 -1.705 -18.826 1.00 90.12 93 ILE A N 1
ATOM 779 C CA . ILE A 1 93 ? 10.374 -1.871 -17.464 1.00 90.12 93 ILE A CA 1
ATOM 780 C C . ILE A 1 93 ? 9.312 -1.494 -16.430 1.00 90.12 93 ILE A C 1
ATOM 782 O O . ILE A 1 93 ? 9.061 -2.266 -15.508 1.00 90.12 93 ILE A O 1
ATOM 786 N N . LYS A 1 94 ? 8.615 -0.361 -16.615 1.00 88.94 94 LYS A N 1
ATOM 787 C CA . LYS A 1 94 ? 7.501 0.031 -15.726 1.00 88.94 94 LYS A CA 1
ATOM 788 C C . LYS A 1 94 ? 6.448 -1.071 -15.627 1.00 88.94 94 LYS A C 1
ATOM 790 O O . LYS A 1 94 ? 5.955 -1.366 -14.544 1.00 88.94 94 LYS A O 1
ATOM 795 N N . ARG A 1 95 ? 6.128 -1.689 -16.766 1.00 88.25 95 ARG A N 1
ATOM 796 C CA . ARG A 1 95 ? 5.178 -2.798 -16.849 1.00 88.25 95 ARG A CA 1
ATOM 797 C C . ARG A 1 95 ? 5.675 -4.011 -16.075 1.00 88.25 95 ARG A C 1
ATOM 799 O O . ARG A 1 95 ? 4.934 -4.549 -15.268 1.00 88.25 95 ARG A O 1
ATOM 806 N N . GLN A 1 96 ? 6.922 -4.413 -16.287 1.00 90.06 96 GLN A N 1
ATOM 807 C CA . GLN A 1 96 ? 7.498 -5.569 -15.608 1.00 90.06 96 GLN A CA 1
ATOM 808 C C . GLN A 1 96 ? 7.529 -5.383 -14.084 1.00 90.06 96 GLN A C 1
ATOM 810 O O . GLN A 1 96 ? 7.168 -6.302 -13.355 1.00 90.06 96 GLN A O 1
ATOM 815 N N . ILE A 1 97 ? 7.882 -4.187 -13.607 1.00 90.88 97 ILE A N 1
ATOM 816 C CA . ILE A 1 97 ? 7.874 -3.869 -12.174 1.00 90.88 97 ILE A CA 1
ATOM 817 C C . ILE A 1 97 ? 6.443 -3.902 -11.621 1.00 90.88 97 ILE A C 1
ATOM 819 O O . ILE A 1 97 ? 6.175 -4.611 -10.658 1.00 90.88 97 ILE A O 1
ATOM 823 N N . MET A 1 98 ? 5.509 -3.167 -12.229 1.00 90.94 98 MET A N 1
ATOM 824 C CA . MET A 1 98 ? 4.159 -3.029 -11.669 1.00 90.94 98 MET A CA 1
ATOM 825 C C . MET A 1 98 ? 3.313 -4.292 -11.845 1.00 90.94 98 MET A C 1
ATOM 827 O O . MET A 1 98 ? 2.724 -4.780 -10.889 1.00 90.94 98 MET A O 1
ATOM 831 N N . ILE A 1 99 ? 3.244 -4.825 -13.064 1.00 91.25 99 ILE A N 1
ATOM 832 C CA . ILE A 1 99 ? 2.312 -5.899 -13.426 1.00 91.25 99 ILE A CA 1
ATOM 833 C C . ILE A 1 99 ? 2.872 -7.263 -13.045 1.00 91.25 99 ILE A C 1
ATOM 835 O O . ILE A 1 99 ? 2.135 -8.074 -12.507 1.00 91.25 99 ILE A O 1
ATOM 839 N N . ASN A 1 100 ? 4.153 -7.531 -13.317 1.00 90.00 100 ASN A N 1
ATOM 840 C CA . ASN A 1 100 ? 4.692 -8.883 -13.139 1.00 90.00 100 ASN A CA 1
ATOM 841 C C . ASN A 1 100 ? 5.278 -9.091 -11.742 1.00 90.00 100 ASN A C 1
ATOM 843 O O . ASN A 1 100 ? 5.141 -10.178 -11.191 1.00 90.00 100 ASN A O 1
ATOM 847 N N . TYR A 1 101 ? 5.943 -8.075 -11.186 1.00 92.56 101 TYR A N 1
ATOM 848 C CA . TYR A 1 101 ? 6.613 -8.192 -9.892 1.00 92.56 101 TYR A CA 1
ATOM 849 C C . TYR A 1 101 ? 5.709 -7.778 -8.724 1.00 92.56 101 TYR A C 1
ATOM 851 O O . TYR A 1 101 ? 5.469 -8.587 -7.835 1.00 92.56 101 TYR A O 1
ATOM 859 N N . LEU A 1 102 ? 5.176 -6.551 -8.723 1.00 92.31 102 LEU A N 1
ATOM 860 C CA . LEU A 1 102 ? 4.421 -6.032 -7.574 1.00 92.31 102 LEU A CA 1
ATOM 861 C C . LEU A 1 102 ? 2.998 -6.582 -7.470 1.00 92.31 102 LEU A C 1
ATOM 863 O O . LEU A 1 102 ? 2.552 -6.859 -6.363 1.00 92.31 102 LEU A O 1
ATOM 867 N N . PHE A 1 103 ? 2.275 -6.716 -8.584 1.00 94.25 103 PHE A N 1
ATOM 868 C CA . PHE A 1 103 ? 0.855 -7.106 -8.593 1.00 94.25 103 PHE A CA 1
ATOM 869 C C . PHE A 1 103 ? 0.568 -8.375 -9.405 1.00 94.25 103 PHE A C 1
ATOM 871 O O . PHE A 1 103 ? -0.582 -8.643 -9.757 1.00 94.25 103 PHE A O 1
ATOM 878 N N . GLY A 1 104 ? 1.604 -9.157 -9.719 1.00 92.88 104 GLY A N 1
ATOM 879 C CA . GLY A 1 104 ? 1.476 -10.338 -10.574 1.00 92.88 104 GLY A CA 1
ATOM 880 C C . GLY A 1 104 ? 0.546 -11.398 -9.994 1.00 92.88 104 GLY A C 1
ATOM 881 O O . GLY A 1 104 ? -0.237 -11.989 -10.726 1.00 92.88 104 GLY A O 1
ATOM 882 N N . ASP A 1 105 ? 0.576 -11.584 -8.681 1.00 94.00 105 ASP A N 1
ATOM 883 C CA . ASP A 1 105 ? -0.316 -12.455 -7.916 1.00 94.00 105 ASP A CA 1
ATOM 884 C C . ASP A 1 105 ? -1.798 -12.052 -8.045 1.00 94.00 105 ASP A C 1
ATOM 886 O O . ASP A 1 105 ? -2.612 -12.865 -8.485 1.00 94.00 105 ASP A O 1
ATOM 890 N N . VAL A 1 106 ? -2.143 -10.792 -7.751 1.00 93.94 106 VAL A N 1
ATOM 891 C CA . VAL A 1 106 ? -3.520 -10.268 -7.824 1.00 93.94 106 VAL A CA 1
ATOM 892 C C . VAL A 1 106 ? -4.034 -10.361 -9.257 1.00 93.94 106 VAL A C 1
ATOM 894 O O . VAL A 1 106 ? -5.107 -10.903 -9.523 1.00 93.94 106 VAL A O 1
ATOM 897 N N . LEU A 1 107 ? -3.249 -9.866 -10.215 1.00 94.38 107 LEU A N 1
ATOM 898 C CA . LEU A 1 107 ? -3.649 -9.845 -11.618 1.00 94.38 107 LEU A CA 1
ATOM 899 C C . LEU A 1 107 ? -3.762 -11.255 -12.204 1.00 94.38 107 LEU A C 1
ATOM 901 O O . LEU A 1 107 ? -4.605 -11.487 -13.070 1.00 94.38 107 LEU A O 1
ATOM 905 N N . PHE A 1 108 ? -2.956 -12.209 -11.736 1.00 93.88 108 PHE A N 1
ATOM 906 C CA . PHE A 1 108 ? -3.045 -13.601 -12.164 1.00 93.88 108 PHE A CA 1
ATOM 907 C C . PHE A 1 108 ? -4.271 -14.314 -11.584 1.00 93.88 108 PHE A C 1
ATOM 909 O O . PHE A 1 108 ? -4.977 -15.018 -12.322 1.00 93.88 108 PHE A O 1
ATOM 916 N N . LEU A 1 109 ? -4.543 -14.117 -10.289 1.00 95.56 109 LEU A N 1
ATOM 917 C CA . LEU A 1 109 ? -5.694 -14.703 -9.604 1.00 95.56 109 LEU A CA 1
ATOM 918 C C . LEU A 1 109 ? -7.003 -14.227 -10.250 1.00 95.56 109 LEU A C 1
ATOM 920 O O . LEU A 1 109 ? -7.871 -15.034 -10.582 1.00 95.56 109 LEU A O 1
ATOM 924 N N . PHE A 1 110 ? -7.087 -12.933 -10.561 1.00 95.56 110 PHE A N 1
ATOM 925 C CA . PHE A 1 110 ? -8.261 -12.294 -11.158 1.00 95.56 110 PHE A CA 1
ATOM 926 C C . PHE A 1 110 ? -8.113 -12.030 -12.664 1.00 95.56 110 PHE A C 1
ATOM 928 O O . PHE A 1 110 ? -8.730 -11.116 -13.216 1.00 95.56 110 PHE A O 1
ATOM 935 N N . ARG A 1 111 ? -7.326 -12.855 -13.370 1.00 94.50 111 ARG A N 1
ATOM 936 C CA . ARG A 1 111 ? -6.987 -12.641 -14.791 1.00 94.50 111 ARG A CA 1
ATOM 937 C C . ARG A 1 111 ? -8.185 -12.496 -15.726 1.00 94.50 111 ARG A C 1
ATOM 939 O O . ARG A 1 111 ? -8.104 -11.768 -16.713 1.00 94.50 111 ARG A O 1
ATOM 946 N N . HIS A 1 112 ? -9.286 -13.182 -15.419 1.00 94.06 112 HIS A N 1
ATOM 947 C CA . HIS A 1 112 ? -10.514 -13.129 -16.213 1.00 94.06 112 HIS A CA 1
ATOM 948 C C . HIS A 1 112 ? -11.241 -11.795 -16.031 1.00 94.06 112 HIS A C 1
ATOM 950 O O . HIS A 1 112 ? -11.706 -11.226 -17.013 1.00 94.06 112 HIS A O 1
ATOM 956 N N . PHE A 1 113 ? -11.271 -11.264 -14.804 1.00 94.94 113 PHE A N 1
ATOM 957 C CA . PHE A 1 113 ? -11.859 -9.958 -14.508 1.00 94.94 113 PHE A CA 1
ATOM 958 C C . PHE A 1 113 ? -11.077 -8.838 -15.202 1.00 94.94 113 PHE A C 1
ATOM 960 O O . PHE A 1 113 ? -11.652 -8.002 -15.892 1.00 94.94 113 PHE A O 1
ATOM 967 N N . PHE A 1 114 ? -9.745 -8.867 -15.094 1.00 93.75 114 PHE A N 1
ATOM 968 C CA . PHE A 1 114 ? -8.885 -7.844 -15.696 1.00 93.75 114 PHE A CA 1
ATOM 969 C C . PHE A 1 114 ? -8.596 -8.054 -17.188 1.00 93.75 114 PHE A C 1
ATOM 971 O O . PHE A 1 114 ? -7.966 -7.194 -17.809 1.00 93.75 114 PHE A O 1
ATOM 978 N N . ARG A 1 115 ? -9.030 -9.183 -17.768 1.00 94.12 115 ARG A N 1
ATOM 979 C CA . ARG A 1 115 ? -8.730 -9.600 -19.150 1.00 94.12 115 ARG A CA 1
ATOM 980 C C . ARG A 1 115 ? -7.251 -9.402 -19.487 1.00 94.12 115 ARG A C 1
ATOM 982 O O . ARG A 1 115 ? -6.895 -8.677 -20.414 1.00 94.12 115 ARG A O 1
ATOM 989 N N . THR A 1 116 ? -6.374 -10.002 -18.684 1.00 90.25 116 THR A N 1
ATOM 990 C CA . THR A 1 116 ? -4.935 -9.677 -18.688 1.00 90.25 116 THR A CA 1
ATOM 991 C C . THR A 1 116 ? -4.249 -9.903 -20.033 1.00 90.25 116 THR A C 1
ATOM 993 O O . THR A 1 116 ? -3.338 -9.152 -20.367 1.00 90.25 116 THR A O 1
ATOM 996 N N . VAL A 1 117 ? -4.699 -10.887 -20.816 1.00 89.31 117 VAL A N 1
ATOM 997 C CA . VAL A 1 117 ? -4.178 -11.163 -22.166 1.00 89.31 117 VAL A CA 1
ATOM 998 C C . VAL A 1 117 ? -4.539 -10.035 -23.132 1.00 89.31 117 VAL A C 1
ATOM 1000 O O . VAL A 1 117 ? -3.661 -9.494 -23.796 1.00 89.31 117 VAL A O 1
ATOM 1003 N N . ASP A 1 118 ? -5.809 -9.627 -23.157 1.00 91.06 118 ASP A N 1
ATOM 1004 C CA . ASP A 1 118 ? -6.298 -8.578 -24.060 1.00 91.06 118 ASP A CA 1
ATOM 1005 C C . ASP A 1 118 ? -5.717 -7.204 -23.700 1.00 91.06 118 ASP A C 1
ATOM 1007 O O . ASP A 1 118 ? -5.434 -6.375 -24.564 1.00 91.06 118 ASP A O 1
ATOM 1011 N N . ASN A 1 119 ? -5.518 -6.963 -22.404 1.00 90.00 119 ASN A N 1
ATOM 1012 C CA . ASN A 1 119 ? -5.060 -5.685 -21.875 1.00 90.00 119 ASN A CA 1
ATOM 1013 C C . ASN A 1 119 ? -3.543 -5.614 -21.656 1.00 90.00 119 ASN A C 1
ATOM 1015 O O . ASN A 1 119 ? -3.071 -4.608 -21.119 1.00 90.00 119 ASN A O 1
ATOM 1019 N N . LEU A 1 120 ? -2.772 -6.625 -22.073 1.00 83.50 120 LEU A N 1
ATOM 1020 C CA . LEU A 1 120 ? -1.338 -6.732 -21.781 1.00 83.50 120 LEU A CA 1
ATOM 1021 C C . LEU A 1 120 ? -0.531 -5.521 -22.279 1.00 83.50 120 LEU A C 1
ATOM 1023 O O . LEU A 1 120 ? 0.378 -5.051 -21.590 1.00 83.50 120 LEU A O 1
ATOM 1027 N N . ASP A 1 121 ? -0.863 -5.013 -23.469 1.00 83.56 121 ASP A N 1
ATOM 1028 C CA . ASP A 1 121 ? -0.207 -3.857 -24.104 1.00 83.56 121 ASP A CA 1
ATOM 1029 C C . ASP A 1 121 ? -0.888 -2.519 -23.808 1.00 83.56 121 ASP A C 1
ATOM 1031 O O . ASP A 1 121 ? -0.357 -1.447 -24.120 1.00 83.56 121 ASP A O 1
ATOM 1035 N N . SER A 1 122 ? -2.052 -2.569 -23.168 1.00 87.00 122 SER A N 1
ATOM 1036 C CA . SER A 1 122 ? -2.787 -1.380 -22.765 1.00 87.00 122 SER A CA 1
ATOM 1037 C C . SER A 1 122 ? -2.149 -0.721 -21.534 1.00 87.00 122 SER A C 1
ATOM 1039 O O . SER A 1 122 ? -1.449 -1.346 -20.736 1.00 87.00 122 SER A O 1
ATOM 1041 N N . LYS A 1 123 ? -2.452 0.565 -21.319 1.00 88.50 123 LYS A N 1
ATOM 1042 C CA . LYS A 1 123 ? -2.109 1.246 -20.058 1.00 88.50 123 LYS A CA 1
ATOM 1043 C C . LYS A 1 123 ? -3.013 0.828 -18.892 1.00 88.50 123 LYS A C 1
ATOM 1045 O O . LYS A 1 123 ? -2.700 1.173 -17.760 1.00 88.50 123 LYS A O 1
ATOM 1050 N N . PHE A 1 124 ? -4.103 0.104 -19.153 1.00 92.00 124 PHE A N 1
ATOM 1051 C CA . PHE A 1 124 ? -5.141 -0.195 -18.168 1.00 92.00 124 PHE A CA 1
ATOM 1052 C C . PHE A 1 124 ? -4.587 -0.943 -16.954 1.00 92.00 124 PHE A C 1
ATOM 1054 O O . PHE A 1 124 ? -4.720 -0.461 -15.833 1.00 92.00 124 PHE A O 1
ATOM 1061 N N . LEU A 1 125 ? -3.892 -2.063 -17.185 1.00 91.81 125 LEU A N 1
ATOM 1062 C CA . LEU A 1 125 ? -3.319 -2.872 -16.106 1.00 91.81 125 LEU A CA 1
ATOM 1063 C C . LEU A 1 125 ? -2.277 -2.093 -15.294 1.00 91.81 125 LEU A C 1
ATOM 1065 O O . LEU A 1 125 ? -2.197 -2.239 -14.085 1.00 91.81 125 LEU A O 1
ATOM 1069 N N . TYR A 1 126 ? -1.501 -1.224 -15.944 1.00 90.06 126 TYR A N 1
ATOM 1070 C CA . TYR A 1 126 ? -0.549 -0.365 -15.241 1.00 90.06 126 TYR A CA 1
ATOM 1071 C C . TYR A 1 126 ? -1.260 0.667 -14.355 1.00 90.06 126 TYR A C 1
ATOM 1073 O O . TYR A 1 126 ? -0.857 0.883 -13.217 1.00 90.06 126 TYR A O 1
ATOM 1081 N N . THR A 1 127 ? -2.314 1.304 -14.868 1.00 89.88 127 THR A N 1
ATOM 1082 C CA . THR A 1 127 ? -3.067 2.329 -14.138 1.00 89.88 127 THR A CA 1
ATOM 1083 C C . THR A 1 127 ? -3.843 1.739 -12.964 1.00 89.88 127 THR A C 1
ATOM 1085 O O . THR A 1 127 ? -3.833 2.333 -11.891 1.00 89.88 127 THR A O 1
ATOM 1088 N N . ILE A 1 128 ? -4.468 0.569 -13.128 1.00 91.94 128 ILE A N 1
ATOM 1089 C CA . ILE A 1 128 ? -5.272 -0.039 -12.061 1.00 91.94 128 ILE A CA 1
ATOM 1090 C C . ILE A 1 128 ? -4.420 -0.488 -10.870 1.00 91.94 128 ILE A C 1
ATOM 1092 O O . ILE A 1 128 ? -4.896 -0.433 -9.741 1.00 91.94 128 ILE A O 1
ATOM 1096 N N . CYS A 1 129 ? -3.142 -0.831 -11.091 1.00 91.44 129 CYS A N 1
ATOM 1097 C CA . CYS A 1 129 ? -2.223 -1.174 -10.005 1.00 91.44 129 CYS A CA 1
ATOM 1098 C C . CYS A 1 129 ? -2.102 -0.067 -8.946 1.00 91.44 129 CYS A C 1
ATOM 1100 O O . CYS A 1 129 ? -1.946 -0.373 -7.771 1.00 91.44 129 CYS A O 1
ATOM 1102 N N . PHE A 1 130 ? -2.202 1.207 -9.342 1.00 90.00 130 PHE A N 1
ATOM 1103 C CA . PHE A 1 130 ? -2.158 2.340 -8.408 1.00 90.00 130 PHE A CA 1
ATOM 1104 C C . PHE A 1 130 ? -3.444 2.521 -7.594 1.00 90.00 130 PHE A C 1
ATOM 1106 O O . PHE A 1 130 ? -3.447 3.288 -6.637 1.00 90.00 130 PHE A O 1
ATOM 1113 N N . GLY A 1 131 ? -4.532 1.850 -7.978 1.00 90.50 131 GLY A N 1
ATOM 1114 C CA . GLY A 1 131 ? -5.807 1.895 -7.267 1.00 90.50 131 GLY A CA 1
ATOM 1115 C C . GLY A 1 131 ? -5.970 0.801 -6.213 1.00 90.50 131 GLY A C 1
ATOM 1116 O O . GLY A 1 131 ? -6.920 0.860 -5.439 1.00 90.50 131 GLY A O 1
ATOM 1117 N N . PHE A 1 132 ? -5.084 -0.199 -6.166 1.00 92.44 132 PHE A N 1
ATOM 1118 C CA . PHE A 1 132 ? -5.189 -1.256 -5.163 1.00 92.44 132 PHE A CA 1
ATOM 1119 C C . PHE A 1 132 ? -4.794 -0.750 -3.781 1.00 92.44 132 PHE A C 1
ATOM 1121 O O . PHE A 1 132 ? -3.737 -0.150 -3.603 1.00 92.44 132 PHE A O 1
ATOM 1128 N N . GLN A 1 133 ? -5.629 -1.070 -2.796 1.00 92.00 133 GLN A N 1
ATOM 1129 C CA . GLN A 1 133 ? -5.397 -0.748 -1.396 1.00 92.00 133 GLN A CA 1
ATOM 1130 C C . GLN A 1 133 ? -5.502 -2.026 -0.559 1.00 92.00 133 GLN A C 1
ATOM 1132 O O . GLN A 1 133 ? -6.533 -2.704 -0.623 1.00 92.00 133 GLN A O 1
ATOM 1137 N N . PRO A 1 134 ? -4.463 -2.391 0.213 1.00 93.38 134 PRO A N 1
ATOM 1138 C CA . PRO A 1 134 ? -4.537 -3.542 1.098 1.00 93.38 134 PRO A CA 1
ATOM 1139 C C . PRO A 1 134 ? -5.535 -3.267 2.225 1.00 93.38 134 PRO A C 1
ATOM 1141 O O . PRO A 1 134 ? -5.482 -2.225 2.880 1.00 93.38 134 PRO A O 1
ATOM 1144 N N . ARG A 1 135 ? -6.432 -4.221 2.479 1.00 91.81 135 ARG A N 1
ATOM 1145 C CA . ARG A 1 135 ? -7.369 -4.170 3.603 1.00 91.81 135 ARG A CA 1
ATOM 1146 C C . ARG A 1 135 ? -7.399 -5.505 4.328 1.00 91.81 135 ARG A C 1
ATOM 1148 O O . ARG A 1 135 ? -7.258 -6.558 3.713 1.00 91.81 135 ARG A O 1
ATOM 1155 N N . LYS A 1 136 ? -7.608 -5.434 5.637 1.00 92.44 136 LYS A N 1
ATOM 1156 C CA . LYS A 1 136 ? -7.860 -6.581 6.501 1.00 92.44 136 LYS A CA 1
ATOM 1157 C C . LYS A 1 136 ? -9.093 -6.274 7.334 1.00 92.44 136 LYS A C 1
ATOM 1159 O O . LYS A 1 136 ? -9.168 -5.197 7.920 1.00 92.44 136 LYS A O 1
ATOM 1164 N N . PHE A 1 137 ? -10.008 -7.230 7.373 1.00 91.06 137 PHE A N 1
ATOM 1165 C CA . PHE A 1 137 ? -11.229 -7.172 8.162 1.00 91.06 137 PHE A CA 1
ATOM 1166 C C . PHE A 1 137 ? -11.127 -8.169 9.318 1.00 91.06 137 PHE A C 1
ATOM 1168 O O . PHE A 1 137 ? -10.463 -9.204 9.191 1.00 91.06 137 PHE A O 1
ATOM 1175 N N . GLU A 1 138 ? -11.718 -7.826 10.458 1.00 88.38 138 GLU A N 1
ATOM 1176 C CA . GLU A 1 138 ? -11.847 -8.749 11.590 1.00 88.38 138 GLU A CA 1
ATOM 1177 C C . GLU A 1 138 ? -12.969 -9.769 11.340 1.00 88.38 138 GLU A C 1
ATOM 1179 O O . GLU A 1 138 ? -13.815 -9.590 10.461 1.00 88.38 138 GLU A O 1
ATOM 1184 N N . GLU A 1 139 ? -12.974 -10.859 12.112 1.00 87.25 139 GLU A N 1
ATOM 1185 C CA . GLU A 1 139 ? -14.111 -11.783 12.120 1.00 87.25 139 GLU A CA 1
ATOM 1186 C C . GLU A 1 139 ? -15.388 -11.017 12.509 1.00 87.25 139 GLU A C 1
ATOM 1188 O O . GLU A 1 139 ? -15.364 -10.161 13.395 1.00 87.25 139 GLU A O 1
ATOM 1193 N N . ASP A 1 140 ? -16.483 -11.296 11.799 1.00 88.06 140 ASP A N 1
ATOM 1194 C CA . ASP A 1 140 ? -17.790 -10.636 11.937 1.00 88.06 140 ASP A CA 1
ATOM 1195 C C . ASP A 1 140 ? -17.831 -9.130 11.594 1.00 88.06 140 ASP A C 1
ATOM 1197 O O . ASP A 1 140 ? -18.821 -8.446 11.872 1.00 88.06 140 ASP A O 1
ATOM 1201 N N . GLU A 1 141 ? -16.790 -8.584 10.957 1.00 88.44 141 GLU A N 1
ATOM 1202 C CA . GLU A 1 141 ? -16.830 -7.218 10.442 1.00 88.44 141 GLU A CA 1
ATOM 1203 C C . GLU A 1 141 ? -17.660 -7.128 9.153 1.00 88.44 141 GLU A C 1
ATOM 1205 O O . GLU A 1 141 ? -17.409 -7.813 8.160 1.00 88.44 141 GLU A O 1
ATOM 1210 N N . ILE A 1 142 ? -18.657 -6.242 9.163 1.00 89.12 142 ILE A N 1
ATOM 1211 C CA . ILE A 1 142 ? -19.525 -5.998 8.012 1.00 89.12 142 ILE A CA 1
ATOM 1212 C C . ILE A 1 142 ? -18.754 -5.179 6.971 1.00 89.12 142 ILE A C 1
ATOM 1214 O O . ILE A 1 142 ? -18.322 -4.061 7.250 1.00 89.12 142 ILE A O 1
ATOM 1218 N N . ILE A 1 143 ? -18.602 -5.736 5.767 1.00 90.38 143 ILE A N 1
ATOM 1219 C CA . ILE A 1 143 ? -17.953 -5.064 4.629 1.00 90.38 143 ILE A CA 1
ATOM 1220 C C . ILE A 1 143 ? -18.972 -4.220 3.852 1.00 90.38 143 ILE A C 1
ATOM 1222 O O . ILE A 1 143 ? -18.715 -3.055 3.560 1.00 90.38 143 ILE A O 1
ATOM 1226 N N . TYR A 1 144 ? -20.139 -4.796 3.557 1.00 89.88 144 TYR A N 1
ATOM 1227 C CA . TYR A 1 144 ? -21.278 -4.088 2.980 1.00 89.88 144 TYR A CA 1
ATOM 1228 C C . TYR A 1 144 ? -22.524 -4.360 3.804 1.00 89.88 144 TYR A C 1
ATOM 1230 O O . TYR A 1 144 ? -22.775 -5.493 4.215 1.00 89.88 144 TYR A O 1
ATOM 1238 N N . GLU A 1 145 ? -23.303 -3.307 4.004 1.00 89.88 145 GLU A N 1
ATOM 1239 C CA . GLU A 1 145 ? -24.657 -3.400 4.527 1.00 89.88 145 GLU A CA 1
ATOM 1240 C C . GLU A 1 145 ? -25.629 -3.580 3.359 1.00 89.88 145 GLU A C 1
ATOM 1242 O O . GLU A 1 145 ? -25.396 -3.089 2.253 1.00 89.88 145 GLU A O 1
ATOM 1247 N N . GLU A 1 146 ? -26.712 -4.317 3.592 1.00 89.06 146 GLU A N 1
ATOM 1248 C CA . GLU A 1 146 ? -27.772 -4.451 2.597 1.00 89.06 146 GLU A CA 1
ATOM 1249 C C . GLU A 1 146 ? -28.335 -3.062 2.252 1.00 89.06 146 GLU A C 1
ATOM 1251 O O . GLU A 1 146 ? -28.442 -2.196 3.118 1.00 89.06 146 GLU A O 1
ATOM 1256 N N . GLU A 1 147 ? -28.652 -2.843 0.974 1.00 88.25 147 GLU A N 1
ATOM 1257 C CA . GLU A 1 147 ? -29.140 -1.561 0.433 1.00 88.25 147 GLU A CA 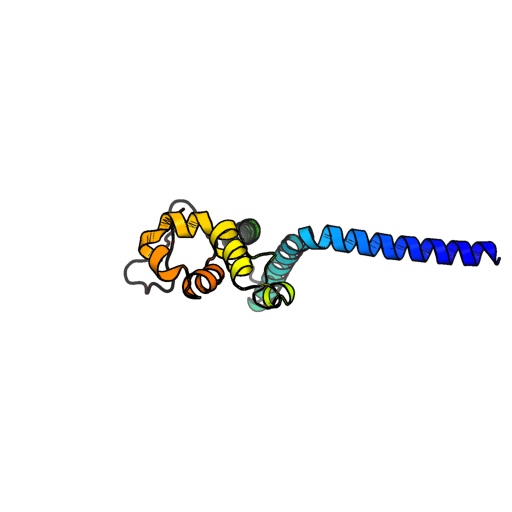1
ATOM 1258 C C . GLU A 1 147 ? -28.134 -0.392 0.453 1.00 88.25 147 GLU A C 1
ATOM 1260 O O . GLU A 1 147 ? -28.484 0.720 0.050 1.00 88.25 147 GLU A O 1
ATOM 1265 N N . SER A 1 148 ? -26.874 -0.617 0.847 1.00 89.31 148 SER A N 1
ATOM 1266 C CA . SER A 1 148 ? -25.839 0.413 0.745 1.00 89.31 148 SER A CA 1
ATOM 1267 C C . SER A 1 148 ? -25.250 0.509 -0.669 1.00 89.31 148 SER A C 1
ATOM 1269 O O . SER A 1 148 ? -25.153 -0.471 -1.412 1.00 89.31 148 SER A O 1
ATOM 1271 N N . GLU A 1 149 ? -24.860 1.721 -1.072 1.00 89.81 149 GLU A N 1
ATOM 1272 C CA . GLU A 1 149 ? -24.184 1.936 -2.352 1.00 89.81 149 GLU A CA 1
ATOM 1273 C C . GLU A 1 149 ? -22.740 1.416 -2.280 1.00 89.81 149 GLU A C 1
ATOM 1275 O O . GLU A 1 149 ? -21.955 1.815 -1.416 1.00 89.81 149 GLU A O 1
ATOM 1280 N N . ALA A 1 150 ? -22.370 0.533 -3.210 1.00 88.00 150 ALA A N 1
ATOM 1281 C CA . ALA A 1 150 ? -21.014 0.006 -3.291 1.00 88.00 150 ALA A CA 1
ATOM 1282 C C . ALA A 1 150 ? -20.081 1.015 -3.979 1.00 88.00 150 ALA A C 1
ATOM 1284 O O . ALA A 1 150 ? -20.067 1.142 -5.203 1.00 88.00 150 ALA A O 1
ATOM 1285 N N . SER A 1 151 ? -19.264 1.710 -3.187 1.00 88.81 151 SER A N 1
ATOM 1286 C CA . SER A 1 151 ? -18.262 2.662 -3.689 1.00 88.81 151 SER A CA 1
ATOM 1287 C C . SER A 1 151 ? -16.946 2.011 -4.131 1.00 88.81 151 SER A C 1
ATOM 1289 O O . SER A 1 151 ? -16.143 2.636 -4.820 1.00 88.81 151 SER A O 1
ATOM 1291 N N . GLU A 1 152 ? -16.692 0.774 -3.704 1.00 90.81 152 GLU A N 1
ATOM 1292 C CA . GLU A 1 152 ? -15.429 0.057 -3.903 1.00 90.81 152 GLU A CA 1
ATOM 1293 C C . GLU A 1 152 ? -15.684 -1.375 -4.388 1.00 90.81 152 GLU A C 1
ATOM 1295 O O . GLU A 1 152 ? -16.810 -1.862 -4.320 1.00 90.81 152 GLU A O 1
ATOM 1300 N N . ILE A 1 153 ? -14.638 -2.051 -4.873 1.00 91.81 153 ILE A N 1
ATOM 1301 C CA . ILE A 1 153 ? -14.654 -3.477 -5.227 1.00 91.81 153 ILE A CA 1
ATOM 1302 C C . ILE A 1 153 ? -13.544 -4.173 -4.439 1.00 91.81 153 ILE A C 1
ATOM 1304 O O . ILE A 1 153 ? -12.400 -3.714 -4.448 1.00 91.81 153 ILE A O 1
ATOM 1308 N N . TYR A 1 154 ? -13.864 -5.304 -3.807 1.00 92.69 154 TYR A N 1
ATOM 1309 C CA . TYR A 1 154 ? -12.898 -6.108 -3.060 1.00 92.69 154 TYR A CA 1
ATOM 1310 C C . TYR A 1 154 ? -12.454 -7.346 -3.838 1.00 92.69 154 TYR A C 1
ATOM 1312 O O . TYR A 1 154 ? -13.262 -8.086 -4.397 1.00 92.69 154 TYR A O 1
ATOM 1320 N N . PHE A 1 155 ? -11.146 -7.583 -3.821 1.00 94.06 155 PHE A N 1
ATOM 1321 C CA . PHE A 1 155 ? -10.499 -8.763 -4.380 1.00 94.06 155 PHE A CA 1
ATOM 1322 C C . PHE A 1 155 ? -9.962 -9.606 -3.223 1.00 94.06 155 PHE A C 1
ATOM 1324 O O . PHE A 1 155 ? -9.008 -9.204 -2.559 1.00 94.06 155 PHE A O 1
ATOM 1331 N N . ILE A 1 156 ? -10.606 -10.743 -2.953 1.00 93.00 156 ILE A N 1
ATOM 1332 C CA . ILE A 1 156 ? -10.275 -11.607 -1.812 1.00 93.00 156 ILE A CA 1
ATOM 1333 C C . ILE A 1 156 ? -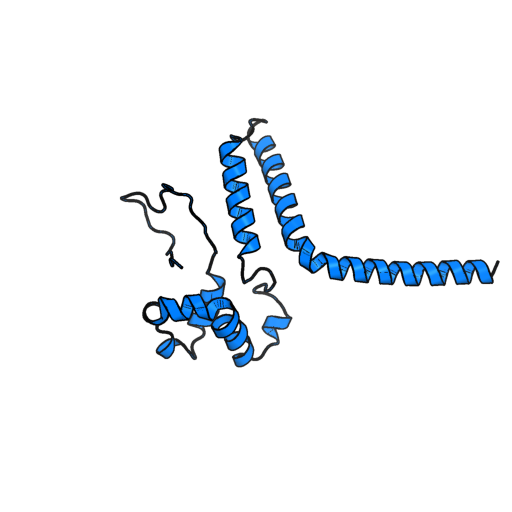9.076 -12.486 -2.179 1.00 93.00 156 ILE A C 1
ATOM 1335 O O . ILE A 1 156 ? -9.180 -13.317 -3.083 1.00 93.00 156 ILE A O 1
ATOM 1339 N N . MET A 1 157 ? -7.950 -12.275 -1.494 1.00 89.00 157 MET A N 1
ATOM 1340 C CA . MET A 1 157 ? -6.709 -13.039 -1.670 1.00 89.00 157 MET A CA 1
ATOM 1341 C C . MET A 1 157 ? -6.563 -14.161 -0.652 1.00 89.00 157 MET A C 1
ATOM 1343 O O . MET A 1 157 ? -6.952 -13.941 0.517 1.00 89.00 157 MET A O 1
#

Secondary structure (DSSP, 8-state):
-HHHHHHHHHHHHHHHHHHHHHHHHHHHHHHHHHHHHHHHHHHHHHHHHTTT-PPPHHHHHHHHHHHHHHHHH-TTTT--TT-HHHHHS-HHHHHIIIIIIISHHHHHHTHHHHTTTTTTTSSHHHHHHTT-------TT--S--TT----------